Protein AF-A0A7J4SY68-F1 (afdb_monomer_lite)

pLDDT: mean 74.68, std 13.05, range [51.44, 97.25]

Foldseek 3Di:
DVVVVVVVVVVVVVVVVPPPPPPPPPPFPQDFDKDKDPDDDDWDWDDDPNHTDDIDDDDIDIDRVPGDGPDDDDDDDDDDDD

Sequence (82 aa):
MRQTVLFAGIVCLLLSSGCLGLVSNEEIQTKLVVDVDQSTQLIETSYEQGEMISSSTATFTFDFSQTNSDVSVHTYGVDIDD

Structure (mmCIF, N/CA/C/O backbone):
data_AF-A0A7J4SY68-F1
#
_entry.id   AF-A0A7J4SY68-F1
#
loop_
_atom_site.group_PDB
_atom_site.id
_atom_site.type_symbol
_atom_site.label_atom_id
_atom_site.label_alt_id
_atom_site.label_comp_id
_atom_site.label_asym_id
_atom_site.label_entity_id
_atom_site.label_seq_id
_atom_site.pdbx_PDB_ins_code
_atom_site.Cartn_x
_atom_site.Cartn_y
_atom_site.Cartn_z
_atom_site.occupancy
_atom_site.B_iso_or_equiv
_atom_site.auth_seq_id
_atom_site.auth_comp_id
_atom_site.auth_asym_id
_atom_site.auth_atom_id
_atom_site.pdbx_PDB_model_num
ATOM 1 N N . MET A 1 1 ? 37.631 3.468 -68.794 1.00 54.50 1 MET A N 1
ATOM 2 C CA . MET A 1 1 ? 37.579 4.462 -67.693 1.00 54.50 1 MET A CA 1
ATOM 3 C C . MET A 1 1 ? 36.156 4.896 -67.315 1.00 54.50 1 MET A C 1
ATOM 5 O O . MET A 1 1 ? 35.912 5.056 -66.134 1.00 54.50 1 MET A O 1
ATOM 9 N N . ARG A 1 2 ? 35.189 5.049 -68.244 1.00 57.16 2 ARG A N 1
ATOM 10 C CA . ARG A 1 2 ? 33.797 5.455 -67.902 1.00 57.16 2 ARG A CA 1
ATOM 11 C C . ARG A 1 2 ? 33.001 4.416 -67.092 1.00 57.16 2 ARG A C 1
ATOM 13 O O . ARG A 1 2 ? 32.187 4.790 -66.259 1.00 57.16 2 ARG A O 1
ATOM 20 N N . GLN A 1 3 ? 33.254 3.125 -67.308 1.00 56.91 3 GLN A N 1
ATOM 21 C CA . GLN A 1 3 ? 32.523 2.029 -66.657 1.00 56.91 3 GLN A CA 1
ATOM 22 C C . GLN A 1 3 ? 32.879 1.868 -65.167 1.00 56.91 3 GLN A C 1
ATOM 24 O O . GLN A 1 3 ? 32.009 1.586 -64.351 1.00 56.91 3 GLN A O 1
ATOM 29 N N . THR A 1 4 ? 34.135 2.133 -64.798 1.00 62.00 4 THR A N 1
ATOM 30 C CA . THR A 1 4 ? 34.610 2.120 -63.406 1.00 62.00 4 THR A CA 1
ATOM 31 C C . THR A 1 4 ? 34.041 3.280 -62.585 1.00 62.00 4 THR A C 1
ATOM 33 O O . THR A 1 4 ? 33.736 3.104 -61.411 1.00 62.00 4 THR A O 1
ATOM 36 N N . VAL A 1 5 ? 33.832 4.443 -63.212 1.00 65.44 5 VAL A N 1
ATOM 37 C CA . VAL A 1 5 ? 33.222 5.622 -62.566 1.00 65.44 5 VAL A CA 1
ATOM 38 C C . VAL A 1 5 ? 31.742 5.380 -62.255 1.00 65.44 5 VAL A C 1
ATOM 40 O O . VAL A 1 5 ? 31.275 5.744 -61.179 1.00 65.44 5 VAL A O 1
ATOM 43 N N . LEU A 1 6 ? 31.018 4.708 -63.157 1.00 65.31 6 LEU A N 1
ATOM 44 C CA . LEU A 1 6 ? 29.619 4.329 -62.932 1.00 65.31 6 LEU A CA 1
ATOM 45 C C . LEU A 1 6 ? 29.477 3.326 -61.779 1.00 65.31 6 LEU A C 1
ATOM 47 O O . LEU A 1 6 ? 28.587 3.473 -60.946 1.00 65.31 6 LEU A O 1
ATOM 51 N N . PHE A 1 7 ? 30.385 2.351 -61.694 1.00 67.88 7 PHE A N 1
ATOM 52 C CA . PHE A 1 7 ? 30.385 1.363 -60.614 1.00 67.88 7 PHE A CA 1
ATOM 53 C C . PHE A 1 7 ? 30.670 1.993 -59.245 1.00 67.88 7 PHE A C 1
ATOM 55 O O . PHE A 1 7 ? 29.971 1.702 -58.279 1.00 67.88 7 PHE A O 1
ATOM 62 N N . ALA A 1 8 ? 31.646 2.901 -59.170 1.00 68.25 8 ALA A N 1
ATOM 63 C CA . ALA A 1 8 ? 31.958 3.620 -57.935 1.00 68.25 8 ALA A CA 1
ATOM 64 C C . ALA A 1 8 ? 30.784 4.498 -57.460 1.00 68.25 8 ALA A C 1
ATOM 66 O O . ALA A 1 8 ? 30.486 4.537 -56.269 1.00 68.25 8 ALA A O 1
ATOM 67 N N . GLY A 1 9 ? 30.075 5.151 -58.389 1.00 69.94 9 GLY A N 1
ATOM 68 C CA . GLY A 1 9 ? 28.893 5.955 -58.067 1.00 69.94 9 GLY A CA 1
ATOM 69 C C . GLY A 1 9 ? 27.739 5.131 -57.489 1.00 69.94 9 GLY A C 1
ATOM 70 O O . GLY A 1 9 ? 27.126 5.542 -56.507 1.00 69.94 9 GLY A O 1
ATOM 71 N N . ILE A 1 10 ? 27.480 3.944 -58.047 1.00 72.50 10 ILE A N 1
ATOM 72 C CA . ILE A 1 10 ? 26.426 3.037 -57.564 1.00 72.50 10 ILE A CA 1
ATOM 73 C C . ILE A 1 10 ? 26.753 2.508 -56.161 1.00 72.50 10 ILE A C 1
ATOM 75 O O . ILE A 1 10 ? 25.878 2.479 -55.300 1.00 72.50 10 ILE A O 1
ATOM 79 N N . VAL A 1 11 ? 28.013 2.150 -55.896 1.00 69.75 11 VAL A N 1
ATOM 80 C CA . VAL A 1 11 ? 28.445 1.674 -54.570 1.00 69.75 11 VAL A CA 1
ATOM 81 C C . VAL A 1 11 ? 28.283 2.764 -53.505 1.00 69.75 11 VAL A C 1
ATOM 83 O O . VAL A 1 11 ? 27.777 2.483 -52.423 1.00 69.75 11 VAL A O 1
ATOM 86 N N . CYS A 1 12 ? 28.621 4.020 -53.816 1.00 64.62 12 CYS A N 1
ATOM 87 C CA . CYS A 1 12 ? 28.409 5.138 -52.891 1.00 64.62 12 CYS A CA 1
ATOM 88 C C . CYS A 1 12 ? 26.927 5.385 -52.567 1.00 64.62 12 CYS A C 1
ATOM 90 O O . CYS A 1 12 ? 26.608 5.724 -51.431 1.00 64.62 12 CYS A O 1
ATOM 92 N N . LEU A 1 13 ? 26.024 5.205 -53.537 1.00 65.88 13 LEU A N 1
ATOM 93 C CA . LEU A 1 13 ? 24.579 5.371 -53.330 1.00 65.88 13 LEU A CA 1
ATOM 94 C C . LEU A 1 13 ? 23.972 4.250 -52.474 1.00 65.88 13 LEU A C 1
ATOM 96 O O . LEU A 1 13 ? 23.067 4.504 -51.687 1.00 65.88 13 LEU A O 1
ATOM 100 N N . LEU A 1 14 ? 24.487 3.024 -52.593 1.00 66.19 14 LEU A N 1
ATOM 101 C CA . LEU A 1 14 ? 24.037 1.884 -51.786 1.00 66.19 14 LEU A CA 1
ATOM 102 C C . LEU A 1 14 ? 24.517 1.972 -50.329 1.00 66.19 14 LEU A C 1
ATOM 104 O O . LEU A 1 14 ? 23.815 1.544 -49.414 1.00 66.19 14 LEU A O 1
ATOM 108 N N . LEU A 1 15 ? 25.699 2.550 -50.096 1.00 62.91 15 LEU A N 1
ATOM 109 C CA . LEU A 1 15 ? 26.250 2.722 -48.749 1.00 62.91 15 LEU A CA 1
ATOM 110 C C . LEU A 1 15 ? 25.583 3.871 -47.976 1.00 62.91 15 LEU A C 1
ATOM 112 O O . LEU A 1 15 ? 25.512 3.813 -46.752 1.00 62.91 15 LEU A O 1
ATOM 116 N N . SER A 1 16 ? 25.054 4.890 -48.661 1.00 62.59 16 SER A N 1
ATOM 117 C CA . SER A 1 16 ? 24.358 6.012 -48.014 1.00 62.59 16 SER A CA 1
ATOM 118 C C . SER A 1 16 ? 22.883 5.736 -47.698 1.00 62.59 16 SER A C 1
ATOM 120 O O . SER A 1 16 ? 22.314 6.416 -46.846 1.00 62.59 16 SER A O 1
ATOM 122 N N . SER A 1 17 ? 22.265 4.711 -48.298 1.00 61.19 17 SER A N 1
ATOM 123 C CA . SER A 1 17 ? 20.883 4.304 -47.986 1.00 61.19 17 SER A CA 1
ATOM 124 C C . SER A 1 17 ? 20.717 3.537 -46.664 1.00 61.19 17 SER A C 1
ATOM 126 O O . SER A 1 17 ? 19.591 3.267 -46.257 1.00 61.19 17 SER A O 1
ATOM 128 N N . GLY A 1 18 ? 21.811 3.193 -45.974 1.00 56.9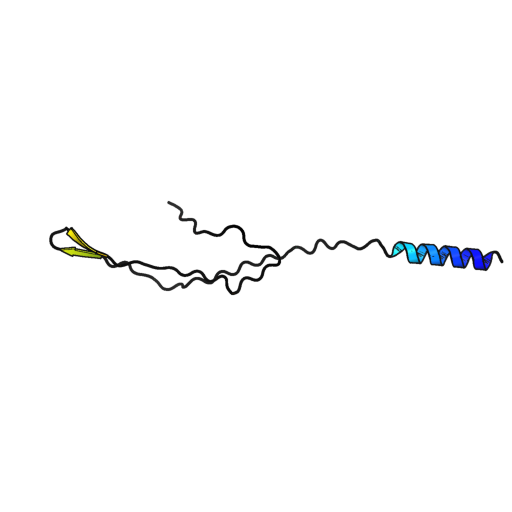1 18 GLY A N 1
ATOM 129 C CA . GLY A 1 18 ? 21.788 2.384 -44.746 1.00 56.91 18 GLY A CA 1
ATOM 130 C C . GLY A 1 18 ? 21.479 3.132 -43.440 1.00 56.91 18 GLY A C 1
ATOM 131 O O . GLY A 1 18 ? 21.337 2.483 -42.410 1.00 56.91 18 GLY A O 1
ATOM 132 N N . CYS A 1 19 ? 21.368 4.467 -43.449 1.00 60.88 19 CYS A N 1
ATOM 133 C CA . CYS A 1 19 ? 21.157 5.277 -42.233 1.00 60.88 19 CYS A CA 1
ATOM 134 C C . CYS A 1 19 ? 19.703 5.710 -41.984 1.00 60.88 19 CYS A C 1
ATOM 136 O O . CYS A 1 19 ? 19.456 6.545 -41.116 1.00 60.88 19 CYS A O 1
ATOM 138 N N . LEU A 1 20 ? 18.724 5.144 -42.692 1.00 60.28 20 LEU A N 1
ATOM 139 C CA . LEU A 1 20 ? 17.325 5.251 -42.275 1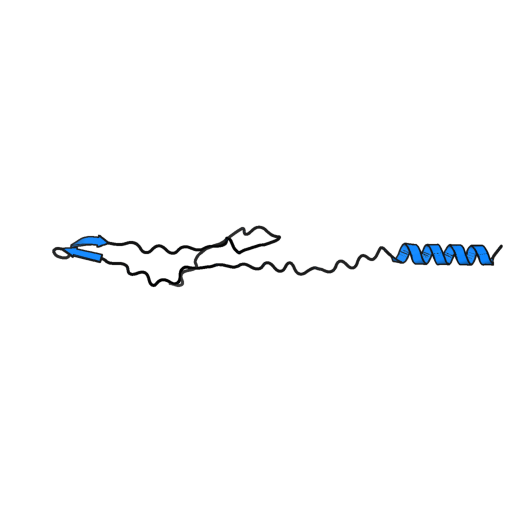.00 60.28 20 LEU A CA 1
ATOM 140 C C . LEU A 1 20 ? 17.066 4.179 -41.216 1.00 60.28 20 LEU A C 1
ATOM 142 O O . LEU A 1 20 ? 16.420 3.167 -41.474 1.00 60.28 20 LEU A O 1
ATOM 146 N N . GLY A 1 21 ? 17.650 4.394 -40.035 1.00 51.44 21 GLY A N 1
ATOM 147 C CA . GLY A 1 21 ? 17.316 3.637 -38.841 1.00 51.44 21 GLY A CA 1
ATOM 148 C C . GLY A 1 21 ? 15.819 3.770 -38.623 1.00 51.44 21 GLY A C 1
ATOM 149 O O . GLY A 1 21 ? 15.326 4.852 -38.308 1.00 51.44 21 GLY A O 1
ATOM 150 N N . LEU A 1 22 ? 15.096 2.682 -38.874 1.00 52.62 22 LEU A N 1
ATOM 151 C CA . LEU A 1 22 ? 13.708 2.552 -38.487 1.00 52.62 22 LEU A CA 1
ATOM 152 C C . LEU A 1 22 ? 13.706 2.704 -36.967 1.00 52.62 22 LEU A C 1
ATOM 154 O O . LEU A 1 22 ? 14.095 1.781 -36.257 1.00 52.62 22 LEU A O 1
ATOM 158 N N . VAL A 1 23 ? 13.348 3.890 -36.474 1.00 53.66 23 VAL A N 1
ATOM 159 C CA . VAL A 1 23 ? 13.008 4.071 -35.067 1.00 53.66 23 VAL A CA 1
ATOM 160 C C . VAL A 1 23 ? 11.698 3.319 -34.907 1.00 53.66 23 VAL A C 1
ATOM 162 O O . VAL A 1 23 ? 10.614 3.869 -35.088 1.00 53.66 23 VAL A O 1
ATOM 165 N N . SER A 1 24 ? 11.801 2.009 -34.688 1.00 54.91 24 SER A N 1
ATOM 166 C CA . SER A 1 24 ? 10.726 1.251 -34.088 1.00 54.91 24 SER A CA 1
ATOM 167 C C . SER A 1 24 ? 10.445 1.969 -32.785 1.00 54.91 24 SER A C 1
ATOM 169 O O . SER A 1 24 ? 11.286 2.009 -31.889 1.00 54.91 24 SER A O 1
ATOM 171 N N . ASN A 1 25 ? 9.296 2.635 -32.732 1.00 55.00 25 ASN A N 1
ATOM 172 C CA . ASN A 1 25 ? 8.726 3.116 -31.494 1.00 55.00 25 ASN A CA 1
ATOM 173 C C . ASN A 1 25 ? 8.381 1.857 -30.698 1.00 55.00 25 ASN A C 1
ATOM 175 O O . ASN A 1 25 ? 7.254 1.373 -30.772 1.00 55.00 25 ASN A O 1
ATOM 179 N N . GLU A 1 26 ? 9.401 1.255 -30.079 1.00 57.34 26 GLU A N 1
ATOM 180 C CA . GLU A 1 26 ? 9.250 0.149 -29.152 1.00 57.34 26 GLU A CA 1
ATOM 181 C C . GLU A 1 26 ? 8.309 0.670 -28.078 1.00 57.34 26 GLU A C 1
ATOM 183 O O . GLU A 1 26 ? 8.622 1.592 -27.325 1.00 57.34 26 GLU A O 1
ATOM 188 N N . GLU A 1 27 ? 7.077 0.184 -28.143 1.00 58.12 27 GLU A N 1
ATOM 189 C CA . GLU A 1 27 ? 6.026 0.517 -27.208 1.00 58.12 27 GLU A CA 1
ATOM 190 C C . GLU A 1 27 ? 6.548 0.077 -25.841 1.00 58.12 27 GLU A C 1
ATOM 192 O O . GLU A 1 27 ? 6.707 -1.120 -25.602 1.00 58.12 27 GLU A O 1
ATOM 197 N N . ILE A 1 28 ? 6.929 1.035 -24.990 1.00 59.72 28 ILE A N 1
ATOM 198 C CA . ILE A 1 28 ? 7.418 0.749 -23.640 1.00 59.72 28 ILE A CA 1
ATOM 199 C C . ILE A 1 28 ? 6.273 0.037 -22.921 1.00 59.72 28 ILE A C 1
ATOM 201 O O . ILE A 1 28 ? 5.308 0.664 -22.483 1.00 59.72 28 ILE A O 1
ATOM 205 N N . GLN A 1 29 ? 6.345 -1.291 -22.851 1.00 59.72 29 GLN A N 1
ATOM 206 C CA . GLN A 1 29 ? 5.364 -2.100 -22.146 1.00 59.72 29 GLN A CA 1
ATOM 207 C C . GLN A 1 29 ? 5.664 -2.010 -20.653 1.00 59.72 29 GLN A C 1
ATOM 209 O O . GLN A 1 29 ? 6.276 -2.894 -20.060 1.00 59.72 29 GLN A O 1
ATOM 214 N N . THR A 1 30 ? 5.242 -0.914 -20.028 1.00 65.12 30 THR A N 1
ATOM 215 C CA . THR A 1 30 ? 5.268 -0.791 -18.572 1.00 65.12 30 THR A CA 1
ATOM 216 C C . THR A 1 30 ? 4.234 -1.744 -17.983 1.00 65.12 30 THR A C 1
ATOM 218 O O . THR A 1 30 ? 3.031 -1.488 -18.032 1.00 65.12 30 THR A O 1
ATOM 221 N N . LYS A 1 31 ? 4.698 -2.862 -17.423 1.00 71.19 31 LYS A N 1
ATOM 222 C CA . LYS A 1 31 ? 3.852 -3.827 -16.720 1.00 71.19 31 LYS A CA 1
ATOM 223 C C . LYS A 1 31 ? 3.967 -3.606 -15.213 1.00 71.19 31 LYS A C 1
ATOM 225 O O . LYS A 1 31 ? 4.958 -3.991 -14.600 1.00 71.19 31 LYS A O 1
ATOM 230 N N . LEU A 1 32 ? 2.932 -3.019 -14.618 1.00 76.00 32 LEU A N 1
ATOM 231 C CA . LEU A 1 32 ? 2.785 -2.932 -13.167 1.00 76.00 32 LEU A CA 1
ATOM 232 C C . LEU A 1 32 ? 2.164 -4.236 -12.647 1.00 76.00 32 LEU A C 1
ATOM 234 O O . LEU A 1 32 ? 1.075 -4.617 -13.075 1.00 76.00 32 LEU A O 1
ATOM 238 N N . VAL A 1 33 ? 2.861 -4.924 -11.746 1.00 81.50 33 VAL A N 1
ATOM 239 C CA . VAL A 1 33 ? 2.374 -6.127 -11.058 1.00 81.50 33 VAL A CA 1
ATOM 240 C C . VAL A 1 33 ? 2.274 -5.806 -9.574 1.00 81.50 33 VAL A C 1
ATOM 242 O O . VAL A 1 33 ? 3.279 -5.470 -8.947 1.00 81.50 33 VAL A O 1
ATOM 245 N N . VAL A 1 34 ? 1.059 -5.891 -9.038 1.00 82.12 34 VAL A N 1
ATOM 246 C CA . VAL A 1 34 ? 0.775 -5.644 -7.623 1.00 82.12 34 VAL A CA 1
ATOM 247 C C . VAL A 1 34 ? 0.183 -6.907 -7.034 1.00 82.12 34 VAL A C 1
ATOM 249 O O . VAL A 1 34 ? -0.902 -7.326 -7.440 1.00 82.12 34 VAL A O 1
ATOM 252 N N . ASP A 1 35 ? 0.890 -7.487 -6.074 1.00 85.75 35 ASP A N 1
ATOM 253 C CA . ASP A 1 35 ? 0.380 -8.590 -5.277 1.00 85.75 35 ASP A CA 1
ATOM 254 C C . ASP A 1 35 ? -0.203 -8.029 -3.977 1.00 85.75 35 ASP A C 1
ATOM 256 O O . ASP A 1 35 ? 0.414 -7.213 -3.287 1.00 85.75 35 ASP A O 1
ATOM 260 N N . VAL A 1 36 ? -1.427 -8.444 -3.657 1.00 81.31 36 VAL A N 1
ATOM 261 C CA . VAL A 1 36 ? -2.145 -8.026 -2.448 1.00 81.31 36 VAL A CA 1
ATOM 262 C C . VAL A 1 36 ? -2.509 -9.272 -1.666 1.00 81.31 36 VAL A C 1
ATOM 264 O O . VAL A 1 36 ? -3.038 -10.228 -2.238 1.00 81.31 36 VAL A O 1
ATOM 267 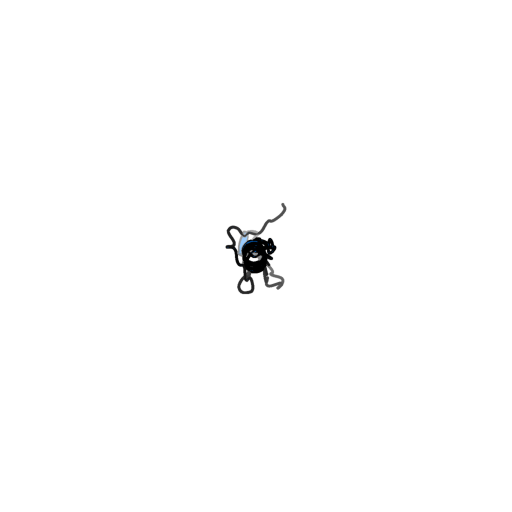N N . ASP A 1 37 ? -2.254 -9.261 -0.359 1.00 80.00 37 ASP A N 1
ATOM 268 C CA . ASP A 1 37 ? -2.779 -10.306 0.516 1.00 80.00 37 ASP A CA 1
ATOM 269 C C . ASP A 1 37 ? -4.314 -10.226 0.540 1.00 80.00 37 ASP A C 1
ATOM 271 O O . ASP A 1 37 ? -4.896 -9.255 1.022 1.00 80.00 37 ASP A O 1
ATOM 275 N N . GLN A 1 38 ? -4.968 -11.249 -0.016 1.00 75.25 38 GLN A N 1
ATOM 276 C CA . GLN A 1 38 ? -6.428 -11.348 -0.110 1.00 75.25 38 GLN A CA 1
ATOM 277 C C . GLN A 1 38 ? -7.068 -11.931 1.157 1.00 75.25 38 GLN A C 1
ATOM 279 O O . GLN A 1 38 ? -8.248 -12.294 1.150 1.00 75.25 38 GLN A O 1
ATOM 284 N N . SER A 1 39 ? -6.309 -12.059 2.246 1.00 81.94 39 SER A N 1
ATOM 285 C CA . SER A 1 39 ? -6.858 -12.485 3.525 1.00 81.94 39 SER A CA 1
ATOM 286 C C . SER A 1 39 ? -7.980 -11.541 3.979 1.00 81.94 39 SER A C 1
ATOM 288 O O . SER A 1 39 ? -7.860 -10.315 3.981 1.00 81.94 39 SER A O 1
ATOM 290 N N . THR A 1 40 ? -9.126 -12.120 4.349 1.00 80.75 40 THR A N 1
ATOM 291 C CA . THR A 1 40 ? -10.206 -11.348 4.972 1.00 80.75 40 THR A CA 1
ATOM 292 C C . THR A 1 40 ? -9.733 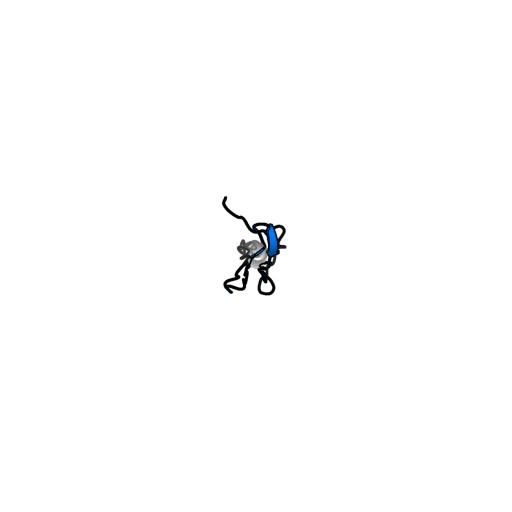-10.889 6.342 1.00 80.75 40 THR A C 1
ATOM 294 O O . THR A 1 40 ? -9.427 -11.720 7.197 1.00 80.75 40 THR A O 1
ATOM 297 N N . GLN A 1 41 ? -9.690 -9.575 6.554 1.00 82.38 41 GLN A N 1
ATOM 298 C CA . GLN A 1 41 ? -9.315 -8.999 7.840 1.00 82.38 41 GLN A CA 1
ATOM 299 C C . GLN A 1 41 ? -10.552 -8.544 8.601 1.00 82.38 41 GLN A C 1
ATOM 301 O O . GLN A 1 41 ? -11.432 -7.892 8.040 1.00 82.38 41 GLN A O 1
ATOM 306 N N . LEU A 1 42 ? -10.619 -8.909 9.882 1.00 85.81 42 LEU A N 1
ATOM 307 C CA . LEU A 1 42 ? -11.742 -8.599 10.756 1.00 85.81 42 LEU A CA 1
ATOM 308 C C . LEU A 1 42 ? -11.300 -7.580 11.805 1.00 85.81 42 LEU A C 1
ATOM 310 O O . LEU A 1 42 ? -10.320 -7.790 12.523 1.00 85.81 42 LEU A O 1
ATOM 314 N N . ILE A 1 43 ? -12.023 -6.463 11.865 1.00 90.38 43 ILE A N 1
ATOM 315 C CA . ILE A 1 43 ? -11.839 -5.457 12.907 1.00 90.38 43 ILE A CA 1
ATOM 316 C C . ILE A 1 43 ? -12.749 -5.840 14.071 1.00 90.38 43 ILE A C 1
ATOM 318 O O . ILE A 1 43 ? -13.970 -5.885 13.927 1.00 90.38 43 ILE A O 1
ATOM 322 N N . GLU A 1 44 ? -12.147 -6.136 15.215 1.00 92.25 44 GLU A N 1
ATOM 323 C CA . GLU A 1 44 ? -12.842 -6.490 16.445 1.00 92.25 44 GLU A CA 1
ATOM 324 C C . GLU A 1 44 ? -12.865 -5.278 17.363 1.00 92.25 44 GLU A C 1
ATOM 326 O O . GLU A 1 44 ? -11.821 -4.713 17.686 1.00 92.25 44 GLU A O 1
ATOM 331 N N . THR A 1 45 ? -14.057 -4.893 17.806 1.00 95.31 45 THR A N 1
ATOM 332 C CA . THR A 1 45 ? -14.260 -3.838 18.799 1.00 95.31 45 THR A CA 1
ATOM 333 C C . THR A 1 45 ? -14.931 -4.420 20.034 1.00 95.31 45 THR A C 1
ATOM 335 O O . THR A 1 45 ? -15.796 -5.292 19.949 1.00 95.31 45 THR A O 1
ATOM 338 N N . SER A 1 46 ? -14.524 -3.945 21.208 1.00 94.56 46 SER A N 1
ATOM 339 C CA . SER A 1 46 ? -15.091 -4.370 22.489 1.00 94.56 46 SER A CA 1
ATOM 340 C C . SER A 1 46 ? -15.565 -3.170 23.294 1.00 94.56 46 SER A C 1
ATOM 342 O O . SER A 1 46 ? -14.949 -2.099 23.273 1.00 94.56 46 SER A O 1
ATOM 344 N N . TYR A 1 47 ? -16.679 -3.368 23.996 1.00 97.25 47 TYR A N 1
ATOM 345 C CA . TYR A 1 47 ? -17.378 -2.329 24.736 1.00 97.25 47 TYR A CA 1
ATOM 346 C C . TYR A 1 47 ? -17.693 -2.802 26.151 1.00 97.25 47 TYR A C 1
ATOM 348 O O . TYR A 1 47 ? -18.092 -3.949 26.353 1.00 97.25 47 TYR A O 1
ATOM 356 N N . GLU A 1 48 ? -17.594 -1.893 27.113 1.00 96.56 48 GLU A N 1
ATOM 357 C CA . GLU A 1 48 ? -18.044 -2.086 28.486 1.00 96.56 48 GLU A CA 1
ATOM 358 C C . GLU A 1 48 ? -18.905 -0.890 28.898 1.00 96.56 48 GLU A C 1
ATOM 360 O O . GLU A 1 48 ? -18.529 0.258 28.695 1.00 96.56 48 GLU A O 1
ATOM 365 N N . GLN A 1 49 ? -20.108 -1.147 29.425 1.00 96.31 49 GLN A N 1
ATOM 366 C CA . GLN A 1 49 ? -21.073 -0.099 29.812 1.00 96.31 49 GLN A CA 1
ATOM 367 C C . GLN A 1 49 ? -21.407 0.909 28.688 1.00 96.31 49 GLN A C 1
ATOM 369 O O . GLN A 1 49 ? -21.796 2.044 28.949 1.00 96.31 49 GLN A O 1
ATOM 374 N N . GLY A 1 50 ? -21.294 0.480 27.428 1.00 93.50 50 GLY A N 1
ATOM 375 C CA . GLY A 1 50 ? -21.525 1.328 26.255 1.00 93.50 50 GLY A CA 1
ATOM 376 C C . GLY A 1 50 ? -20.323 2.181 25.842 1.00 93.50 50 GLY A C 1
ATOM 377 O O . GLY A 1 50 ? -20.397 2.851 24.816 1.00 93.50 50 GLY A O 1
ATOM 378 N N . GLU A 1 51 ? -19.214 2.127 26.581 1.00 93.56 51 GLU A N 1
ATOM 379 C CA . GLU A 1 51 ? -17.954 2.770 26.216 1.00 93.56 51 GLU A CA 1
ATOM 380 C C . GLU A 1 51 ? -17.031 1.770 25.513 1.00 93.56 51 GLU A C 1
ATOM 382 O O . GLU A 1 51 ? -16.948 0.603 25.896 1.00 93.56 51 GLU A O 1
ATOM 387 N N . MET A 1 52 ? -16.357 2.209 24.447 1.00 94.62 52 MET A N 1
ATOM 388 C CA . MET A 1 52 ? -15.390 1.372 23.739 1.00 94.62 52 MET A CA 1
ATOM 389 C C . MET A 1 52 ? -14.121 1.241 24.577 1.00 94.62 52 MET A C 1
ATOM 391 O O . MET A 1 52 ? -13.504 2.244 24.925 1.00 94.62 52 MET A O 1
ATOM 395 N N . ILE A 1 53 ? -13.708 0.007 24.849 1.00 96.75 53 ILE A N 1
ATOM 396 C CA . ILE A 1 53 ? -12.523 -0.282 25.667 1.00 96.75 53 ILE A CA 1
ATOM 397 C C . ILE A 1 53 ? -11.342 -0.801 24.841 1.00 96.75 53 ILE A C 1
ATOM 399 O O . ILE A 1 53 ? -10.197 -0.669 25.266 1.00 96.75 53 ILE A O 1
ATOM 403 N N . SER A 1 54 ? -11.589 -1.376 23.659 1.00 93.31 54 SER A N 1
ATOM 404 C CA . SER A 1 54 ? -10.530 -1.824 22.746 1.00 93.31 54 SER A CA 1
ATOM 405 C C . SER A 1 54 ? -11.033 -1.963 21.308 1.00 93.31 54 SER A C 1
ATOM 407 O O . SER A 1 54 ? -12.215 -2.240 21.085 1.00 93.31 54 SER A O 1
ATOM 409 N N . SER A 1 55 ? -10.116 -1.813 20.351 1.00 93.94 55 SER A N 1
ATOM 410 C CA . SER A 1 55 ? -10.315 -2.058 18.920 1.00 93.94 55 SER A CA 1
ATOM 411 C C . SER A 1 55 ? -9.063 -2.692 18.319 1.00 93.94 55 SER A C 1
ATOM 413 O O . SER A 1 55 ? -7.946 -2.310 18.675 1.00 93.94 55 SER A O 1
ATOM 415 N N . SER A 1 56 ? -9.235 -3.614 17.374 1.00 93.19 56 SER A N 1
ATOM 416 C CA . SER A 1 56 ? -8.147 -4.089 16.516 1.00 93.19 56 SER A CA 1
ATOM 417 C C . SER A 1 56 ? -7.950 -3.181 15.291 1.00 93.19 56 SER A C 1
ATOM 419 O O . SER A 1 56 ? -8.746 -2.270 15.040 1.00 93.19 56 SER A O 1
ATOM 421 N N . THR A 1 57 ? -6.875 -3.431 14.537 1.00 88.62 57 THR A N 1
ATOM 422 C CA . THR A 1 57 ? -6.524 -2.723 13.296 1.00 88.62 57 THR A CA 1
ATOM 423 C C . THR A 1 57 ? -6.329 -3.739 12.177 1.00 88.62 57 THR A C 1
ATOM 425 O O . THR A 1 57 ? -5.589 -4.707 12.352 1.00 88.62 57 THR A O 1
ATOM 428 N N . ALA A 1 58 ? -6.941 -3.497 11.017 1.00 85.88 58 ALA A N 1
ATOM 429 C CA . ALA A 1 58 ? -6.658 -4.244 9.793 1.00 85.88 58 ALA A CA 1
ATOM 430 C C . ALA A 1 58 ? -5.480 -3.600 9.041 1.00 85.88 58 ALA A C 1
ATOM 432 O O . ALA A 1 58 ? -5.397 -2.378 8.938 1.00 85.88 58 ALA A O 1
ATOM 433 N N . THR A 1 59 ? -4.561 -4.415 8.526 1.00 84.81 59 THR A N 1
ATOM 434 C CA . THR A 1 59 ? -3.362 -3.978 7.799 1.00 84.81 59 THR A CA 1
ATOM 435 C C . THR A 1 59 ? -3.258 -4.698 6.463 1.00 84.81 59 THR A C 1
ATOM 437 O O . THR A 1 59 ? -2.967 -5.889 6.422 1.00 84.81 59 THR A O 1
ATOM 440 N N . PHE A 1 60 ? -3.413 -3.969 5.361 1.00 83.19 60 PHE A N 1
ATOM 441 C CA . PHE A 1 60 ? -3.192 -4.499 4.015 1.00 83.19 60 PHE A CA 1
ATOM 442 C C . PHE A 1 60 ? -1.744 -4.269 3.583 1.00 83.19 60 PHE A C 1
ATOM 444 O O . PHE A 1 60 ? -1.190 -3.191 3.797 1.00 83.19 60 PHE A O 1
ATOM 451 N N . THR A 1 61 ? -1.133 -5.281 2.968 1.00 84.62 61 THR A N 1
ATOM 452 C CA . THR A 1 61 ? 0.221 -5.188 2.409 1.00 84.62 61 THR A CA 1
ATOM 453 C C . THR A 1 61 ? 0.147 -5.300 0.895 1.00 84.62 61 THR A C 1
ATOM 455 O O . THR A 1 61 ? -0.501 -6.202 0.366 1.00 84.62 61 THR A O 1
ATOM 458 N N . PHE A 1 62 ? 0.823 -4.372 0.224 1.00 83.00 62 PHE A N 1
ATOM 459 C CA . PHE A 1 62 ? 0.949 -4.316 -1.225 1.00 83.00 62 PHE A CA 1
ATOM 460 C C . PHE A 1 62 ? 2.404 -4.604 -1.581 1.00 83.00 62 PHE A C 1
ATOM 462 O O . PHE A 1 62 ? 3.298 -3.901 -1.104 1.00 83.00 62 PHE A O 1
ATOM 469 N N . ASP A 1 63 ? 2.637 -5.627 -2.396 1.00 84.81 63 ASP A N 1
ATOM 470 C CA . ASP A 1 63 ? 3.965 -5.980 -2.881 1.00 84.81 63 ASP A CA 1
ATOM 471 C C . ASP A 1 63 ? 4.116 -5.614 -4.362 1.00 84.81 63 ASP A C 1
ATOM 473 O O . ASP A 1 63 ? 3.329 -6.019 -5.218 1.00 84.81 63 ASP A O 1
ATOM 477 N N . PHE A 1 64 ? 5.156 -4.833 -4.646 1.00 83.06 64 PHE A N 1
ATOM 478 C CA . PHE A 1 64 ? 5.546 -4.393 -5.985 1.00 83.06 64 PHE A CA 1
ATOM 479 C C . PHE A 1 64 ? 6.869 -5.029 -6.428 1.00 83.06 64 PHE A C 1
ATOM 481 O O . PHE A 1 64 ? 7.404 -4.657 -7.470 1.00 83.06 64 PHE A O 1
ATOM 488 N N . SER A 1 65 ? 7.424 -5.967 -5.655 1.00 85.56 65 SER A N 1
ATOM 489 C CA . SER A 1 65 ? 8.724 -6.598 -5.910 1.00 85.56 65 SER A CA 1
ATOM 490 C C . SER A 1 65 ? 8.810 -7.280 -7.280 1.00 85.56 65 SER A C 1
ATOM 492 O O . SER A 1 65 ? 9.889 -7.353 -7.865 1.00 85.56 65 SER A O 1
ATOM 494 N N . GLN A 1 66 ? 7.669 -7.720 -7.818 1.00 84.12 66 GLN A N 1
ATOM 495 C CA . GLN A 1 66 ? 7.551 -8.344 -9.137 1.00 84.12 66 GLN A CA 1
ATOM 496 C C . GLN A 1 66 ? 7.370 -7.345 -10.287 1.00 84.12 66 GLN A C 1
ATOM 498 O O . GLN A 1 66 ? 7.337 -7.738 -11.455 1.00 84.12 66 GLN A O 1
ATOM 503 N N . THR A 1 67 ? 7.241 -6.052 -9.987 1.00 81.00 67 THR A N 1
ATOM 504 C CA . THR A 1 67 ? 7.191 -5.012 -11.013 1.00 81.00 67 THR A CA 1
ATOM 505 C C . THR A 1 67 ? 8.596 -4.750 -11.540 1.00 81.00 67 THR A C 1
ATOM 507 O O . THR A 1 67 ? 9.493 -4.341 -10.806 1.00 81.00 67 THR A O 1
ATOM 510 N N . ASN A 1 68 ? 8.770 -4.929 -12.848 1.00 76.12 68 ASN A N 1
ATOM 511 C CA . ASN A 1 68 ? 9.947 -4.481 -13.579 1.00 76.12 68 ASN A CA 1
ATOM 512 C C . ASN A 1 68 ? 9.497 -3.456 -14.622 1.00 76.12 68 ASN A C 1
ATOM 514 O O . ASN A 1 68 ? 8.530 -3.693 -15.346 1.00 76.12 68 ASN A O 1
ATOM 518 N N . SER A 1 69 ? 10.148 -2.297 -14.655 1.00 73.56 69 SER A N 1
ATOM 519 C CA . SER A 1 69 ? 9.774 -1.205 -15.546 1.00 73.56 69 SER A CA 1
ATOM 520 C C . SER A 1 69 ? 11.012 -0.431 -15.970 1.00 73.56 69 SER A C 1
ATOM 522 O O . SER A 1 69 ? 11.821 -0.038 -15.129 1.00 73.56 69 SER A O 1
ATOM 524 N N . ASP A 1 70 ? 11.103 -0.151 -17.269 1.00 74.44 70 ASP A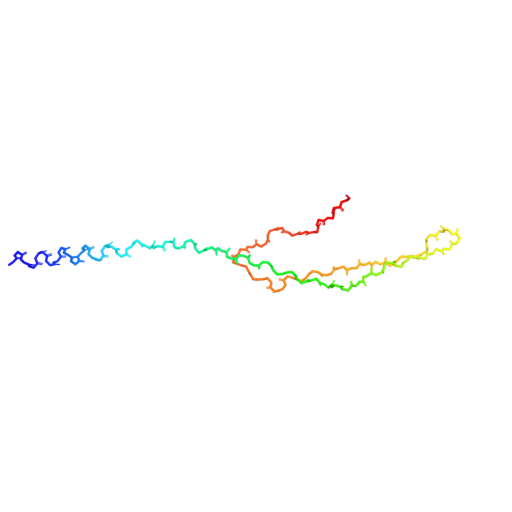 N 1
ATOM 525 C CA . ASP A 1 70 ? 12.141 0.705 -17.856 1.00 74.44 70 ASP A CA 1
ATOM 526 C C . ASP A 1 70 ? 11.937 2.194 -17.509 1.00 74.44 70 ASP A C 1
ATOM 528 O O . ASP A 1 70 ? 12.791 3.038 -17.778 1.00 74.44 70 ASP A O 1
ATOM 532 N N . VAL A 1 71 ? 10.800 2.523 -16.881 1.00 72.19 71 VAL A N 1
ATOM 533 C CA . VAL A 1 71 ? 10.440 3.859 -16.390 1.00 72.19 71 VAL A CA 1
ATOM 534 C C . VAL A 1 71 ? 10.092 3.830 -14.901 1.00 72.19 71 VAL A C 1
ATOM 536 O O . VAL A 1 71 ? 9.524 2.864 -14.391 1.00 72.19 71 VAL A O 1
ATOM 539 N N . SER A 1 72 ? 10.418 4.901 -14.179 1.00 69.06 72 SER A N 1
ATOM 540 C CA . SER A 1 72 ? 10.189 4.997 -12.733 1.00 69.06 72 SER A CA 1
ATOM 541 C C . SER A 1 72 ? 8.704 5.188 -12.402 1.00 69.06 72 SER A C 1
ATOM 543 O O . SER A 1 72 ? 8.044 6.066 -12.965 1.00 69.06 72 SER A O 1
ATOM 545 N N . VAL A 1 73 ? 8.187 4.428 -11.433 1.00 68.06 73 VAL A N 1
ATOM 546 C CA . VAL A 1 73 ? 6.859 4.674 -10.848 1.00 68.06 73 VAL A CA 1
ATOM 547 C C . VAL A 1 73 ? 6.930 5.945 -9.999 1.00 68.06 73 VAL A C 1
ATOM 549 O O . VAL A 1 73 ? 7.693 6.005 -9.039 1.00 68.06 73 VAL A O 1
ATOM 552 N N . 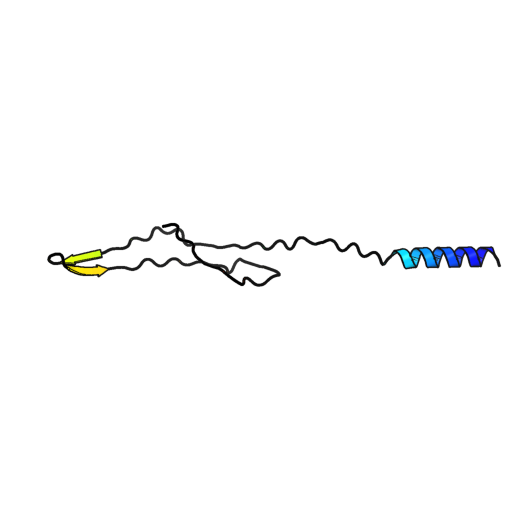HIS A 1 74 ? 6.152 6.968 -10.361 1.00 69.31 74 HIS A N 1
ATOM 553 C CA . HIS A 1 74 ? 6.138 8.255 -9.651 1.00 69.31 74 HIS A CA 1
ATOM 554 C C . HIS A 1 74 ? 4.988 8.380 -8.647 1.00 69.31 74 HIS A C 1
ATOM 556 O O . HIS A 1 74 ? 5.088 9.143 -7.689 1.00 69.31 74 HIS A O 1
ATOM 562 N N . THR A 1 75 ? 3.878 7.668 -8.855 1.00 71.75 75 THR A N 1
ATOM 563 C CA . THR A 1 75 ? 2.691 7.779 -7.999 1.00 71.75 75 THR A CA 1
ATOM 564 C C . THR A 1 75 ? 1.989 6.435 -7.903 1.00 71.75 75 THR A C 1
ATOM 566 O O . THR A 1 75 ? 1.785 5.762 -8.910 1.00 71.75 75 THR A O 1
ATOM 569 N N . TYR A 1 76 ? 1.634 6.058 -6.680 1.00 73.25 76 TYR A N 1
ATOM 570 C CA . TYR A 1 76 ? 0.820 4.896 -6.347 1.00 73.25 76 TYR A CA 1
ATOM 571 C C . TYR A 1 76 ? -0.071 5.264 -5.155 1.00 73.25 76 TYR A C 1
ATOM 573 O O . TYR A 1 76 ? 0.294 6.125 -4.352 1.00 73.25 76 TYR A O 1
ATOM 581 N N . GLY A 1 77 ? -1.242 4.644 -5.043 1.00 71.12 77 GLY A N 1
ATOM 582 C CA . GLY A 1 77 ? -2.202 4.948 -3.987 1.00 71.12 77 GLY A CA 1
ATOM 583 C C . GLY A 1 77 ? -3.408 4.018 -4.027 1.00 71.12 77 GLY A C 1
ATOM 584 O O . GLY A 1 77 ? -3.575 3.251 -4.974 1.00 71.12 77 GLY A O 1
ATOM 585 N N . VAL A 1 78 ? -4.222 4.090 -2.980 1.00 71.62 78 VAL A N 1
ATOM 586 C CA . VAL A 1 78 ? -5.520 3.418 -2.896 1.00 71.62 78 VAL A CA 1
ATOM 587 C C . VAL A 1 78 ? -6.579 4.495 -3.072 1.00 71.62 78 VAL A C 1
ATOM 589 O O . VAL A 1 78 ? -6.565 5.476 -2.329 1.00 71.62 78 VAL A O 1
ATOM 592 N N . ASP A 1 79 ? -7.452 4.320 -4.058 1.00 79.44 79 ASP A N 1
ATOM 593 C CA . ASP A 1 79 ? -8.663 5.125 -4.190 1.00 79.44 79 ASP A CA 1
ATOM 594 C C . ASP A 1 79 ? -9.795 4.387 -3.475 1.00 79.44 79 ASP A C 1
ATOM 596 O O . ASP A 1 79 ? -9.971 3.180 -3.668 1.00 79.44 79 ASP A O 1
ATOM 600 N N . ILE A 1 80 ? -10.496 5.085 -2.591 1.00 75.31 80 ILE A N 1
ATOM 601 C CA . ILE A 1 80 ? -11.613 4.531 -1.833 1.00 75.31 80 ILE A CA 1
ATOM 602 C C . ILE A 1 80 ? -12.813 5.377 -2.240 1.00 75.31 80 ILE A C 1
ATOM 604 O O . ILE A 1 80 ? -12.936 6.511 -1.781 1.00 75.31 80 ILE A O 1
ATOM 608 N N . ASP A 1 81 ? -13.638 4.843 -3.143 1.00 68.25 81 ASP A N 1
ATOM 609 C CA . ASP A 1 81 ? -14.926 5.453 -3.486 1.00 68.25 81 ASP A CA 1
ATOM 610 C C . ASP A 1 81 ? -15.785 5.539 -2.208 1.00 68.25 81 ASP A C 1
ATOM 612 O O . ASP A 1 81 ? -15.937 4.540 -1.496 1.00 68.25 81 ASP A O 1
ATOM 616 N N . ASP A 1 82 ? -16.304 6.736 -1.926 1.00 57.53 82 ASP A N 1
ATOM 617 C CA . ASP A 1 82 ? -17.193 7.065 -0.794 1.00 57.53 82 ASP A CA 1
ATOM 618 C C . ASP A 1 82 ? -18.670 6.782 -1.141 1.00 57.53 82 ASP A C 1
ATOM 620 O O . ASP A 1 82 ? -19.116 7.189 -2.245 1.00 57.53 82 ASP A O 1
#

Radius of gyration: 32.43 Å; chains: 1; bounding box: 59×21×98 Å

Secondary structure (DSSP, 8-state):
-HHHHHHHHHHHHHHHGGG-----------B---EE--PPP---EEEETTEEEEE------EE-TT-B-SS-----------